Protein AF-A0A529WQF9-F1 (afdb_monomer_lite)

Structure (mmCIF, N/CA/C/O backbone):
data_AF-A0A529WQF9-F1
#
_entry.id   AF-A0A529WQF9-F1
#
loop_
_atom_site.group_PDB
_atom_site.id
_atom_site.type_symbol
_atom_site.label_atom_id
_atom_site.label_alt_id
_atom_site.label_comp_id
_atom_site.label_asym_id
_atom_site.label_entity_id
_atom_site.label_seq_id
_atom_site.pdbx_PDB_ins_code
_atom_site.Cartn_x
_atom_site.Cartn_y
_atom_site.Cartn_z
_atom_site.occupancy
_atom_site.B_iso_or_equiv
_atom_site.auth_seq_id
_atom_site.auth_comp_id
_atom_site.auth_asym_id
_atom_site.auth_atom_id
_atom_site.pdbx_PDB_model_num
ATOM 1 N N . MET A 1 1 ? 47.059 33.498 -4.429 1.00 43.91 1 MET A N 1
ATOM 2 C CA . MET A 1 1 ? 46.496 32.170 -4.760 1.00 43.91 1 MET A CA 1
ATOM 3 C C . MET A 1 1 ? 45.123 32.381 -5.384 1.00 43.91 1 MET A C 1
ATOM 5 O O . MET A 1 1 ? 44.210 32.769 -4.671 1.00 43.91 1 MET A O 1
ATOM 9 N N . SER A 1 2 ? 45.025 32.262 -6.714 1.00 49.31 2 SER A N 1
ATOM 10 C CA . SER A 1 2 ? 43.805 32.542 -7.492 1.00 49.31 2 SER A CA 1
ATOM 11 C C . SER A 1 2 ? 42.901 31.305 -7.547 1.00 49.31 2 SER A C 1
ATOM 13 O O . SER A 1 2 ? 43.396 30.186 -7.665 1.00 49.31 2 SER A O 1
ATOM 15 N N . ASN A 1 3 ? 41.589 31.503 -7.412 1.00 58.97 3 ASN A N 1
ATOM 16 C CA . ASN A 1 3 ? 40.580 30.456 -7.233 1.00 58.97 3 ASN A CA 1
ATOM 17 C C . ASN A 1 3 ? 40.180 29.812 -8.579 1.00 58.9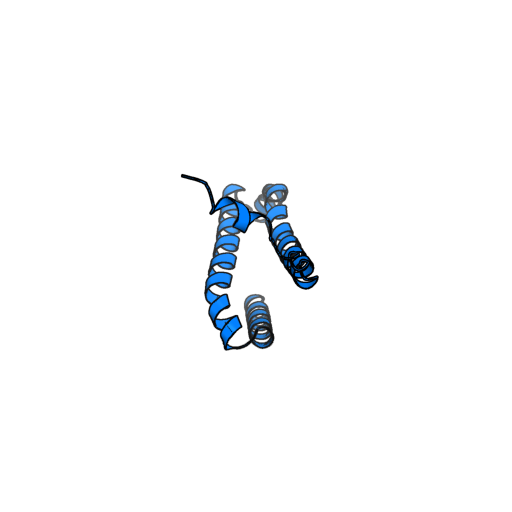7 3 ASN A C 1
ATOM 19 O O . ASN A 1 3 ? 39.063 29.976 -9.066 1.00 58.97 3 ASN A O 1
ATOM 23 N N . SER A 1 4 ? 41.104 29.065 -9.190 1.00 61.44 4 SER A N 1
ATOM 24 C CA . SER A 1 4 ? 40.908 28.373 -10.478 1.00 61.44 4 SER A CA 1
ATOM 25 C C . SER A 1 4 ? 39.842 27.263 -10.457 1.00 61.44 4 SER A C 1
ATOM 27 O O . SER A 1 4 ? 39.551 26.688 -11.498 1.00 61.44 4 SER A O 1
ATOM 29 N N . ASN A 1 5 ? 39.250 26.954 -9.297 1.00 58.88 5 ASN A N 1
ATOM 30 C CA . ASN A 1 5 ? 38.190 25.948 -9.165 1.00 58.88 5 ASN A CA 1
ATOM 31 C C . ASN A 1 5 ? 36.783 26.526 -9.405 1.00 58.88 5 ASN A C 1
ATOM 33 O O . ASN A 1 5 ? 35.823 25.767 -9.502 1.00 58.88 5 ASN A O 1
ATOM 37 N N . GLN A 1 6 ? 36.638 27.853 -9.509 1.00 57.12 6 GLN A N 1
ATOM 38 C CA . GLN A 1 6 ? 35.328 28.496 -9.656 1.00 57.12 6 GLN A CA 1
ATOM 39 C C . GLN A 1 6 ? 34.824 28.524 -11.113 1.00 57.12 6 GLN A C 1
ATOM 41 O O . GLN A 1 6 ? 33.618 28.547 -11.345 1.00 57.12 6 GLN A O 1
ATOM 46 N N . SER A 1 7 ? 35.719 28.441 -12.103 1.00 50.50 7 SER A N 1
ATOM 47 C CA . SER A 1 7 ? 35.369 28.421 -13.534 1.00 50.50 7 SER A CA 1
ATOM 48 C C . SER A 1 7 ? 34.755 27.098 -14.012 1.00 50.50 7 SER A C 1
ATOM 50 O O . SER A 1 7 ? 34.103 27.077 -15.053 1.00 50.50 7 SER A O 1
ATOM 52 N N . ALA A 1 8 ? 34.901 26.006 -13.251 1.00 53.28 8 ALA A N 1
ATOM 53 C CA . ALA A 1 8 ? 34.333 24.701 -13.599 1.00 53.28 8 ALA A CA 1
ATOM 54 C C . ALA A 1 8 ? 32.820 24.589 -13.318 1.00 53.28 8 ALA A C 1
ATOM 56 O O . ALA A 1 8 ? 32.161 23.721 -13.882 1.00 53.28 8 ALA A O 1
ATOM 57 N N . PHE A 1 9 ? 32.248 25.475 -12.494 1.00 53.19 9 PHE A N 1
ATOM 58 C CA . PHE A 1 9 ? 30.824 25.432 -12.127 1.00 53.19 9 PHE A CA 1
ATOM 59 C C . PHE A 1 9 ? 29.891 26.115 -13.142 1.00 53.19 9 PHE A C 1
ATOM 61 O O . PHE A 1 9 ? 28.679 26.004 -13.016 1.00 53.19 9 PHE A O 1
ATOM 68 N N . ILE A 1 10 ? 30.428 26.818 -14.148 1.00 56.41 10 ILE A N 1
ATOM 69 C CA . ILE A 1 10 ? 29.638 27.668 -15.065 1.00 56.41 10 ILE A CA 1
ATOM 70 C C . ILE A 1 10 ? 29.375 27.002 -16.429 1.00 56.41 10 ILE A C 1
ATOM 72 O O . ILE A 1 10 ? 28.719 27.582 -17.287 1.00 56.41 10 ILE A O 1
ATOM 76 N N . THR A 1 11 ? 29.859 25.774 -16.641 1.00 54.16 11 THR A N 1
ATOM 77 C CA . THR A 1 11 ? 29.568 24.978 -17.850 1.00 54.16 11 THR A CA 1
ATOM 78 C C . THR A 1 11 ? 28.641 23.815 -17.487 1.00 54.16 11 THR A C 1
ATOM 80 O O . THR A 1 11 ? 28.995 22.648 -17.637 1.00 54.16 11 THR A O 1
ATOM 83 N N . GLU A 1 12 ? 27.453 24.107 -16.954 1.00 57.88 12 GLU A N 1
ATOM 84 C CA . GLU A 1 12 ? 26.402 23.090 -16.860 1.00 57.88 12 GLU A CA 1
ATOM 85 C C . GLU A 1 12 ? 25.839 22.849 -18.267 1.00 57.88 12 GLU A C 1
ATOM 87 O O . GLU A 1 12 ? 25.194 23.715 -18.861 1.00 57.88 12 GLU A O 1
ATOM 92 N N . ALA A 1 13 ? 26.106 21.668 -18.827 1.00 65.00 13 ALA A N 1
ATOM 93 C CA . ALA A 1 13 ? 25.429 21.202 -20.031 1.00 65.00 13 ALA A CA 1
ATOM 94 C C . ALA A 1 13 ? 23.896 21.271 -19.829 1.00 65.00 13 ALA A C 1
ATOM 96 O O . ALA A 1 13 ? 23.427 21.016 -18.715 1.00 65.00 13 ALA A O 1
ATOM 97 N N . PRO A 1 14 ? 23.095 21.583 -20.869 1.00 68.88 14 PRO A N 1
ATOM 98 C CA . PRO A 1 14 ? 21.642 21.663 -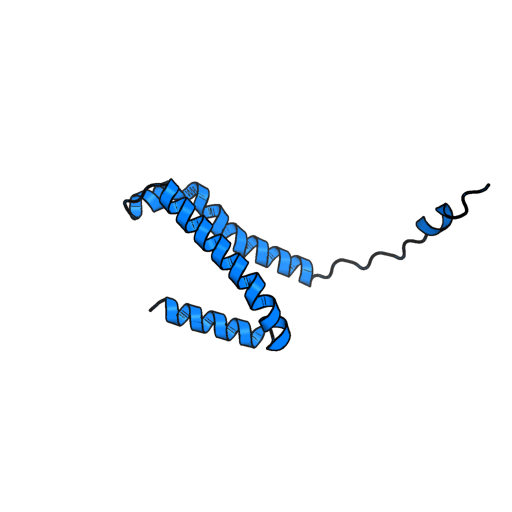20.742 1.00 68.88 14 PRO A CA 1
ATOM 99 C C . PRO A 1 14 ? 21.082 20.390 -20.102 1.00 68.88 14 PRO A C 1
ATOM 101 O O . PRO A 1 14 ? 21.241 19.293 -20.641 1.00 68.88 14 PRO A O 1
ATOM 104 N N . ARG A 1 15 ? 20.443 20.525 -18.933 1.00 73.56 15 ARG A N 1
ATOM 105 C CA . ARG A 1 15 ? 19.826 19.391 -18.233 1.00 73.56 15 ARG A CA 1
ATOM 106 C C . ARG A 1 15 ? 18.780 18.774 -19.155 1.00 73.56 15 ARG A C 1
ATOM 108 O O . ARG A 1 15 ? 17.858 19.468 -19.584 1.00 73.56 15 ARG A O 1
ATOM 115 N N . ALA A 1 16 ? 18.925 17.484 -19.458 1.00 79.94 16 ALA A N 1
ATOM 116 C CA . ALA A 1 16 ? 17.942 16.768 -20.257 1.00 79.94 16 ALA A CA 1
ATOM 117 C C . ALA A 1 16 ? 16.541 16.925 -19.624 1.00 79.94 16 ALA A C 1
ATOM 119 O O . ALA A 1 16 ? 16.417 16.842 -18.396 1.00 79.94 16 ALA A O 1
ATOM 120 N N . PRO A 1 17 ? 15.494 17.189 -20.426 1.00 84.12 17 PRO A N 1
ATOM 121 C CA . PRO A 1 17 ? 14.145 17.358 -19.907 1.00 84.12 17 PRO A CA 1
ATOM 122 C C . PRO A 1 17 ? 13.660 16.074 -19.226 1.00 84.12 17 PRO A C 1
ATOM 124 O O . PRO A 1 17 ? 14.015 14.964 -19.626 1.00 84.12 17 PRO A O 1
ATOM 127 N N . ILE A 1 18 ? 12.832 16.236 -18.191 1.00 87.25 18 ILE A N 1
ATOM 128 C CA . ILE A 1 18 ? 12.238 15.110 -17.466 1.00 87.25 18 ILE A CA 1
ATOM 129 C C . ILE A 1 18 ? 11.402 14.284 -18.459 1.00 87.25 18 ILE A C 1
ATOM 131 O O . ILE A 1 18 ? 10.533 14.846 -19.131 1.00 87.25 18 ILE A O 1
ATOM 135 N N . PRO A 1 19 ? 11.627 12.963 -18.568 1.00 90.56 19 PRO A N 1
ATOM 136 C CA . PRO A 1 19 ? 10.878 12.132 -19.499 1.00 90.56 19 PRO A CA 1
ATOM 137 C C . PRO A 1 19 ? 9.395 12.092 -19.112 1.00 90.56 19 PRO A C 1
ATOM 139 O O . PRO A 1 19 ? 9.057 11.990 -17.934 1.00 90.56 19 PRO A O 1
ATOM 142 N N . ALA A 1 20 ? 8.496 12.090 -20.102 1.00 90.50 20 ALA A N 1
ATOM 143 C CA . ALA A 1 20 ? 7.044 12.023 -19.881 1.00 90.50 20 ALA A CA 1
ATOM 144 C C . ALA A 1 20 ? 6.622 10.830 -18.998 1.00 90.50 20 ALA A C 1
ATOM 146 O O . ALA A 1 20 ? 5.695 10.933 -18.196 1.00 90.50 20 ALA A O 1
ATOM 147 N N . ALA A 1 21 ? 7.355 9.717 -19.092 1.00 88.44 21 ALA A N 1
ATOM 148 C CA . ALA A 1 21 ? 7.154 8.541 -18.253 1.00 88.44 21 ALA A CA 1
ATOM 149 C C . ALA A 1 21 ? 7.293 8.844 -16.751 1.00 88.44 21 ALA A C 1
ATOM 151 O O . ALA A 1 21 ? 6.559 8.267 -15.958 1.00 88.44 21 ALA A O 1
ATOM 152 N N . ALA A 1 22 ? 8.176 9.763 -16.346 1.00 89.81 22 ALA A N 1
ATOM 153 C CA . ALA A 1 22 ? 8.326 10.128 -14.940 1.00 89.81 22 ALA A CA 1
ATOM 154 C C . ALA A 1 22 ? 7.056 10.800 -14.401 1.00 89.81 22 ALA A C 1
ATOM 156 O O . ALA A 1 22 ? 6.570 10.408 -13.348 1.00 89.81 22 ALA A O 1
ATOM 157 N N . TYR A 1 23 ? 6.458 11.727 -15.157 1.00 92.69 23 TYR A N 1
ATOM 158 C CA . TYR A 1 23 ? 5.181 12.345 -14.781 1.00 92.69 23 TYR A CA 1
ATOM 159 C C . TYR A 1 23 ? 4.051 11.320 -14.679 1.00 92.69 23 TYR A C 1
ATOM 161 O O . TYR A 1 23 ? 3.258 11.372 -13.739 1.00 92.69 23 TYR A O 1
ATOM 169 N N . LEU A 1 24 ? 4.000 10.364 -15.612 1.00 91.56 24 LEU A N 1
ATOM 170 C CA . LEU A 1 24 ? 3.012 9.288 -15.590 1.00 91.56 24 LEU A CA 1
ATOM 171 C C . LEU A 1 24 ? 3.183 8.408 -14.347 1.00 91.56 24 LEU A C 1
ATOM 173 O O . LEU A 1 24 ? 2.212 8.168 -13.634 1.00 91.56 24 LEU A O 1
ATOM 177 N N . LEU A 1 25 ? 4.412 7.986 -14.041 1.00 88.94 25 LEU A N 1
ATOM 178 C CA . LEU A 1 25 ? 4.715 7.179 -12.857 1.00 88.94 25 LEU A CA 1
ATOM 179 C C . LEU A 1 25 ? 4.406 7.933 -11.557 1.00 88.94 25 LEU A C 1
ATOM 181 O O . LEU A 1 25 ? 3.797 7.361 -10.653 1.00 88.94 25 LEU A O 1
ATOM 185 N N . THR A 1 26 ? 4.754 9.220 -11.470 1.00 90.25 26 THR A N 1
ATOM 186 C CA . THR A 1 26 ? 4.389 10.072 -10.330 1.00 90.25 26 THR A CA 1
ATOM 187 C C . THR A 1 26 ? 2.872 10.176 -10.181 1.00 90.25 26 THR A C 1
ATOM 189 O O . THR A 1 26 ? 2.364 10.035 -9.071 1.00 90.25 26 THR A O 1
ATOM 192 N N . GLY A 1 27 ? 2.140 10.352 -11.285 1.00 92.62 27 GLY A N 1
ATOM 193 C CA . GLY A 1 27 ? 0.678 10.349 -11.294 1.00 92.62 27 GLY A CA 1
ATOM 194 C C . GLY A 1 27 ? 0.093 9.022 -10.807 1.00 92.62 27 GLY A C 1
ATOM 195 O O . GLY A 1 27 ? -0.789 9.023 -9.952 1.00 92.62 27 GLY A O 1
ATOM 196 N N . CYS A 1 28 ? 0.625 7.887 -11.267 1.00 88.56 28 CYS A N 1
ATOM 197 C CA . CYS A 1 28 ? 0.211 6.567 -10.790 1.00 88.56 28 CYS A CA 1
ATOM 198 C C . CYS A 1 28 ? 0.409 6.422 -9.275 1.00 88.56 28 CYS A C 1
ATOM 200 O O . CYS A 1 28 ? -0.512 5.998 -8.579 1.00 88.56 28 CYS A O 1
ATOM 202 N N . ILE A 1 29 ? 1.575 6.812 -8.751 1.00 88.25 29 ILE A N 1
ATOM 203 C CA . ILE A 1 29 ? 1.858 6.756 -7.309 1.00 88.25 29 ILE A CA 1
ATOM 204 C C . ILE A 1 29 ? 0.919 7.692 -6.535 1.00 88.25 29 ILE A C 1
ATOM 206 O O . ILE A 1 29 ? 0.409 7.302 -5.486 1.00 88.25 29 ILE A O 1
ATOM 210 N N . ALA A 1 30 ? 0.638 8.889 -7.057 1.00 87.81 30 ALA A N 1
ATOM 211 C CA . ALA A 1 30 ? -0.295 9.831 -6.442 1.00 87.81 30 ALA A CA 1
ATOM 212 C C . ALA A 1 30 ? -1.722 9.261 -6.363 1.00 87.81 30 ALA A C 1
ATOM 214 O O . ALA A 1 30 ? -2.348 9.332 -5.305 1.00 87.81 30 ALA A O 1
ATOM 215 N N . VAL A 1 31 ? -2.214 8.639 -7.441 1.00 88.88 31 VAL A N 1
ATOM 216 C CA . VAL A 1 31 ? -3.527 7.973 -7.466 1.00 88.88 31 VAL A CA 1
ATOM 217 C C . VAL A 1 31 ? -3.574 6.838 -6.441 1.00 88.88 31 VAL A C 1
ATOM 219 O O . VAL A 1 31 ? -4.483 6.810 -5.611 1.00 88.88 31 VAL A O 1
ATOM 222 N N . ILE A 1 32 ? -2.567 5.957 -6.430 1.00 87.25 32 ILE A N 1
ATOM 223 C CA . ILE A 1 32 ? -2.474 4.844 -5.471 1.00 87.25 32 ILE A CA 1
ATOM 224 C C . ILE A 1 32 ? -2.459 5.365 -4.025 1.00 87.25 32 ILE A C 1
ATOM 226 O O . ILE A 1 32 ? -3.186 4.855 -3.173 1.00 87.25 32 ILE A O 1
ATOM 230 N N . GLY A 1 33 ? -1.666 6.403 -3.747 1.00 83.50 33 GLY A N 1
ATOM 231 C CA . GLY A 1 33 ? -1.563 7.003 -2.418 1.00 83.50 33 GLY A CA 1
ATOM 232 C C . GLY A 1 33 ? -2.867 7.652 -1.958 1.00 83.50 33 GLY A C 1
ATOM 233 O O . GLY A 1 33 ? -3.279 7.452 -0.815 1.00 83.50 33 GLY A O 1
ATOM 234 N N . SER A 1 34 ? -3.543 8.390 -2.845 1.00 85.12 34 SER A N 1
ATOM 235 C CA . SER A 1 34 ? -4.767 9.140 -2.522 1.00 85.12 34 SER A CA 1
ATOM 236 C C . SER A 1 34 ? -5.881 8.265 -1.935 1.00 85.12 34 SER A C 1
ATOM 238 O O . SER A 1 34 ? -6.548 8.679 -0.987 1.00 85.12 34 SER A O 1
ATOM 240 N N . ASN A 1 35 ? -6.008 7.026 -2.418 1.00 82.94 35 ASN A N 1
ATOM 241 C CA . ASN A 1 35 ? -6.961 6.045 -1.905 1.00 82.94 35 ASN A CA 1
ATOM 242 C C . ASN A 1 35 ? -6.730 5.730 -0.416 1.00 82.94 35 ASN A C 1
ATOM 244 O O . ASN A 1 35 ? -7.678 5.648 0.361 1.00 82.94 35 ASN A O 1
ATOM 248 N N . SER A 1 36 ? -5.469 5.617 0.006 1.00 79.75 36 SER A N 1
ATOM 249 C CA . SER A 1 36 ? -5.122 5.365 1.409 1.00 79.75 36 SER A CA 1
ATOM 250 C C . SER A 1 36 ? -5.265 6.613 2.290 1.00 79.75 36 SER A C 1
ATOM 252 O O . SER A 1 36 ? -5.615 6.490 3.462 1.00 79.75 36 SER A O 1
ATOM 254 N N . LEU A 1 37 ? -5.041 7.817 1.748 1.00 82.75 37 LEU A N 1
ATOM 255 C CA . LEU A 1 37 ? -5.214 9.085 2.480 1.00 82.75 37 LEU A CA 1
ATOM 256 C C . LEU A 1 37 ? -6.691 9.411 2.758 1.00 82.75 37 LEU A C 1
ATOM 258 O O . LEU A 1 37 ? -7.006 9.964 3.813 1.00 82.75 37 LEU A O 1
ATOM 262 N N . VAL A 1 38 ? -7.599 9.025 1.853 1.00 87.25 38 VAL A N 1
ATOM 263 C CA . VAL A 1 38 ? -9.058 9.173 2.028 1.00 87.25 38 VAL A CA 1
ATOM 264 C C . VAL A 1 38 ? -9.575 8.447 3.271 1.00 87.25 38 VAL A C 1
ATOM 266 O O . VAL A 1 38 ? -10.575 8.875 3.847 1.00 87.25 38 VAL A O 1
ATOM 269 N N . LEU A 1 39 ? -8.884 7.398 3.730 1.00 83.75 39 LEU A N 1
ATOM 270 C CA . LEU A 1 39 ? -9.314 6.619 4.886 1.00 83.75 39 LEU A CA 1
ATOM 271 C C . LEU A 1 39 ? -9.322 7.434 6.189 1.00 83.75 39 LEU A C 1
ATOM 273 O O . LEU A 1 39 ? -10.144 7.162 7.056 1.00 83.75 39 LEU A O 1
ATOM 277 N N . GLY A 1 40 ? -8.456 8.445 6.327 1.00 85.31 40 GLY A N 1
ATOM 278 C CA . GLY A 1 40 ? -8.392 9.282 7.531 1.00 85.31 40 GLY A CA 1
ATOM 279 C C . GLY A 1 40 ? -9.725 9.986 7.832 1.00 85.31 40 GLY A C 1
ATOM 280 O O . GLY A 1 40 ? -10.310 9.741 8.888 1.00 85.31 40 GLY A O 1
ATOM 281 N N . PRO A 1 41 ? -10.254 10.804 6.902 1.00 89.94 41 PRO A N 1
ATOM 282 C CA . PRO A 1 41 ? -11.551 11.464 7.063 1.00 89.94 41 PRO A CA 1
ATOM 283 C C . PRO A 1 41 ? -12.745 10.519 7.273 1.00 89.94 41 PRO A C 1
ATOM 285 O O . PRO A 1 41 ? -13.669 10.869 8.004 1.00 89.94 41 PRO A O 1
ATOM 288 N N . ILE A 1 42 ? -12.747 9.330 6.656 1.00 92.00 42 ILE A N 1
ATOM 289 C CA . ILE A 1 42 ? -13.874 8.379 6.748 1.00 92.00 42 ILE A CA 1
ATOM 290 C C . ILE A 1 42 ? -13.720 7.345 7.873 1.00 92.00 42 ILE A C 1
ATOM 292 O O . ILE A 1 42 ? -14.639 6.556 8.104 1.00 92.00 42 ILE A O 1
ATOM 296 N N . ALA A 1 43 ? -12.594 7.341 8.594 1.00 91.62 43 ALA A N 1
ATOM 297 C CA . ALA A 1 43 ? -12.298 6.372 9.649 1.00 91.62 43 ALA A CA 1
ATOM 298 C C . ALA A 1 43 ? -13.415 6.227 10.700 1.00 91.62 43 ALA A C 1
ATOM 300 O O . ALA A 1 43 ? -13.697 5.090 11.080 1.00 91.62 43 ALA A O 1
ATOM 301 N N . PRO A 1 44 ? -14.107 7.301 11.144 1.00 93.50 44 PRO A N 1
ATOM 302 C CA . PRO A 1 44 ? -15.234 7.172 12.068 1.00 93.50 44 PRO A CA 1
ATOM 303 C C . PRO A 1 44 ? -16.413 6.379 11.496 1.00 93.50 44 PRO A C 1
ATOM 305 O O . PRO A 1 44 ? -17.001 5.563 12.202 1.00 93.50 44 PRO A O 1
ATOM 308 N N . ALA A 1 45 ? -16.738 6.570 10.214 1.00 95.00 45 ALA A N 1
ATOM 309 C CA . ALA A 1 45 ? -17.825 5.848 9.553 1.00 95.00 45 ALA A CA 1
ATOM 310 C C . ALA A 1 45 ? -17.481 4.362 9.358 1.00 95.00 45 ALA A C 1
ATOM 312 O O . ALA A 1 45 ? -18.327 3.486 9.556 1.00 95.00 45 ALA A O 1
ATOM 313 N N . VAL A 1 46 ? -16.218 4.071 9.030 1.00 94.25 46 VAL A N 1
ATOM 314 C CA . VAL A 1 46 ? -15.699 2.698 8.950 1.00 94.25 46 VAL A CA 1
ATOM 315 C C . VAL A 1 4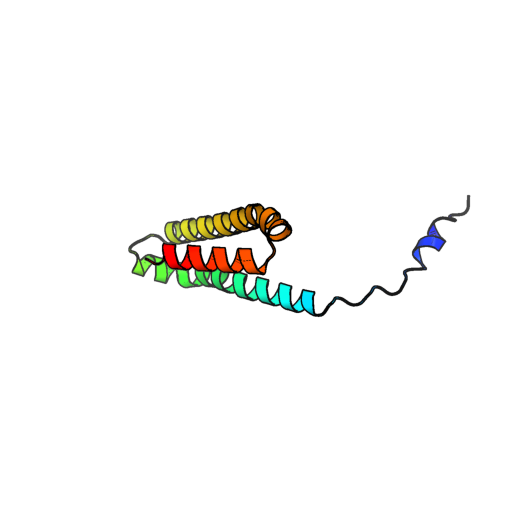6 ? -15.750 2.038 10.330 1.00 94.25 46 VAL A C 1
ATOM 317 O O . VAL A 1 46 ? -16.300 0.950 10.468 1.00 94.25 46 VAL A O 1
ATOM 320 N N . ALA A 1 47 ? -15.260 2.716 11.369 1.00 95.69 47 ALA A N 1
ATOM 321 C CA . ALA A 1 47 ? -15.279 2.219 12.743 1.00 95.69 47 ALA A CA 1
ATOM 322 C C . ALA A 1 47 ? -16.703 1.867 13.206 1.00 95.69 47 ALA A C 1
ATOM 324 O O . ALA A 1 47 ? -16.925 0.769 13.715 1.00 95.69 47 ALA A O 1
ATOM 325 N N . ALA A 1 48 ? -17.678 2.741 12.933 1.00 95.88 48 ALA A N 1
ATOM 326 C CA . ALA A 1 48 ? -19.086 2.487 13.230 1.00 95.88 48 ALA A CA 1
ATOM 327 C C . ALA A 1 48 ? -19.635 1.255 12.489 1.00 95.88 48 ALA A C 1
ATOM 329 O O . ALA A 1 48 ? -20.318 0.433 13.095 1.00 95.88 48 ALA A O 1
ATOM 330 N N . SER A 1 49 ? -19.295 1.091 11.206 1.00 96.00 49 SER A N 1
ATOM 331 C CA . SER A 1 49 ? -19.758 -0.041 10.386 1.00 96.00 49 SER A CA 1
ATOM 332 C C . SER A 1 49 ? -19.205 -1.388 10.862 1.00 96.00 49 SER A C 1
ATOM 334 O O . SER A 1 49 ? -19.882 -2.406 10.751 1.00 96.00 49 SER A O 1
ATOM 336 N N . PHE A 1 50 ? -17.989 -1.395 11.412 1.00 93.50 50 PHE A N 1
ATOM 337 C CA . PHE A 1 50 ? -17.328 -2.596 11.931 1.00 93.50 50 PHE A CA 1
ATOM 338 C C . PHE A 1 50 ? -17.512 -2.805 13.445 1.00 93.50 50 PHE A C 1
ATOM 340 O O . PHE A 1 50 ? -16.953 -3.754 13.992 1.00 93.50 50 PHE A O 1
ATOM 347 N N . GLY A 1 51 ? -18.253 -1.934 14.147 1.00 94.75 51 GLY A N 1
ATOM 348 C CA . GLY A 1 51 ? -18.357 -1.975 15.614 1.00 94.75 51 GLY A CA 1
ATOM 349 C C . GLY A 1 51 ? -17.004 -1.820 16.326 1.00 94.75 51 GLY A C 1
ATOM 350 O O . GLY A 1 51 ? -16.829 -2.293 17.448 1.00 94.75 51 GLY A O 1
ATOM 351 N N . ALA A 1 52 ? -16.033 -1.197 15.658 1.00 95.12 52 ALA A N 1
ATOM 352 C CA . ALA A 1 52 ? -14.660 -1.036 16.115 1.00 95.12 52 ALA A CA 1
ATOM 353 C C . ALA A 1 52 ? -14.396 0.405 16.576 1.00 95.12 52 ALA A C 1
ATOM 355 O O . ALA A 1 52 ? -15.200 1.313 16.369 1.00 95.12 52 ALA A O 1
ATOM 356 N N . SER A 1 53 ? -13.239 0.640 17.194 1.00 96.06 53 SER A N 1
ATOM 357 C CA . SER A 1 53 ? -12.794 1.990 17.544 1.00 96.06 53 SER A CA 1
ATOM 358 C C . SER A 1 53 ? -12.030 2.642 16.383 1.00 96.06 53 SER A C 1
ATOM 360 O O . SER A 1 53 ? -11.360 1.965 15.601 1.00 96.06 53 SER A O 1
ATOM 362 N N . VAL A 1 54 ? -12.078 3.975 16.282 1.00 94.25 54 VAL A N 1
ATOM 363 C CA . VAL A 1 54 ? -11.305 4.732 15.276 1.00 94.25 54 VAL A CA 1
ATOM 364 C C . VAL A 1 54 ? -9.799 4.433 15.350 1.00 94.25 54 VAL A C 1
ATOM 366 O O . VAL A 1 54 ? -9.205 4.193 14.298 1.00 94.25 54 VAL A O 1
ATOM 369 N N . PRO A 1 55 ? -9.166 4.360 16.542 1.00 95.00 55 PRO A N 1
ATOM 370 C CA . PRO A 1 55 ? -7.769 3.950 16.647 1.00 95.00 55 PRO A CA 1
ATOM 371 C C . PRO A 1 55 ? -7.505 2.562 16.058 1.00 95.00 55 PRO A C 1
ATOM 373 O O . PRO A 1 55 ? -6.519 2.406 15.351 1.00 95.00 55 PRO A O 1
ATOM 376 N N . ALA A 1 56 ? -8.392 1.581 16.271 1.00 94.81 56 ALA A N 1
ATOM 377 C CA . ALA A 1 56 ? -8.223 0.239 15.711 1.00 94.81 56 ALA A CA 1
ATOM 378 C C . ALA A 1 56 ? -8.255 0.246 14.173 1.00 94.81 56 ALA A C 1
ATOM 380 O O . ALA A 1 56 ? -7.407 -0.383 13.539 1.00 94.81 56 ALA A O 1
ATOM 381 N N . VAL A 1 57 ? -9.170 1.014 13.568 1.00 94.50 57 VAL A N 1
ATOM 382 C CA . VAL A 1 57 ? -9.221 1.204 12.106 1.00 94.50 57 VAL A CA 1
ATOM 383 C C . VAL A 1 57 ? -7.940 1.867 11.594 1.00 94.50 57 VAL A C 1
ATOM 385 O O . VAL A 1 57 ? -7.376 1.433 10.592 1.00 94.50 57 VAL A O 1
ATOM 388 N N . MET A 1 58 ? -7.435 2.882 12.297 1.00 94.12 58 MET A N 1
ATOM 389 C CA . MET A 1 58 ? -6.189 3.561 11.925 1.00 94.12 58 MET A CA 1
ATOM 390 C C . MET A 1 58 ? -4.952 2.672 12.092 1.00 94.12 58 MET A C 1
ATOM 392 O O . MET A 1 58 ? -4.060 2.709 11.245 1.00 94.12 58 MET A O 1
ATOM 396 N N . THR A 1 59 ? -4.902 1.818 13.115 1.00 94.19 59 THR A N 1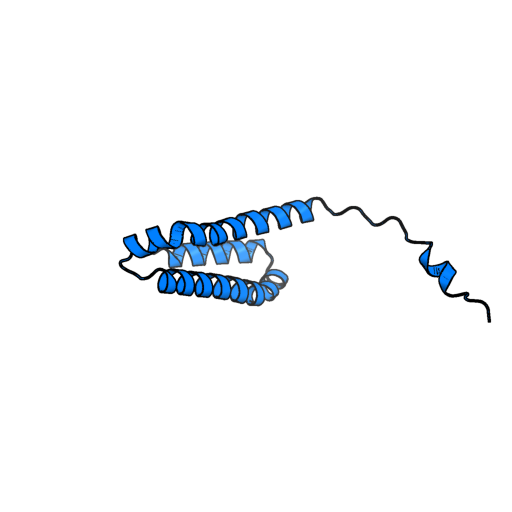
ATOM 397 C CA . THR A 1 59 ? -3.838 0.815 13.265 1.00 94.19 59 THR A CA 1
ATOM 398 C C . THR A 1 59 ? -3.884 -0.215 12.139 1.00 94.19 59 THR A C 1
ATOM 400 O O . THR A 1 59 ? -2.841 -0.526 11.563 1.00 94.19 59 THR A O 1
ATOM 403 N N . ALA A 1 60 ? -5.072 -0.704 11.770 1.00 92.88 60 ALA A N 1
ATOM 404 C CA . ALA A 1 60 ? -5.233 -1.620 10.642 1.00 92.88 60 ALA A CA 1
ATOM 405 C C . ALA A 1 60 ? -4.787 -0.973 9.317 1.00 92.88 60 ALA A C 1
ATOM 407 O O . ALA A 1 60 ? -4.063 -1.587 8.533 1.00 92.88 60 ALA A O 1
ATOM 408 N N . ALA A 1 61 ? -5.139 0.296 9.104 1.00 90.75 61 ALA A N 1
ATOM 409 C CA . ALA A 1 61 ? -4.702 1.073 7.949 1.00 90.75 61 ALA A CA 1
ATOM 410 C C . ALA A 1 61 ? -3.177 1.241 7.888 1.00 90.75 61 ALA A C 1
ATOM 412 O O . ALA A 1 61 ? -2.565 1.058 6.834 1.00 90.75 61 ALA A O 1
ATOM 413 N N . ALA A 1 62 ? -2.549 1.552 9.025 1.00 91.00 62 ALA A N 1
ATOM 414 C CA . ALA A 1 62 ? -1.100 1.667 9.124 1.00 91.00 62 ALA A CA 1
ATOM 415 C C . ALA A 1 62 ? -0.408 0.324 8.841 1.00 91.00 62 ALA A C 1
ATOM 417 O O . ALA A 1 62 ? 0.565 0.286 8.087 1.00 91.00 62 ALA A O 1
ATOM 418 N N . ALA A 1 63 ? -0.935 -0.782 9.376 1.00 93.25 63 ALA A N 1
ATOM 419 C CA . ALA A 1 63 ? -0.424 -2.125 9.105 1.00 93.25 63 ALA A CA 1
ATOM 420 C C . ALA A 1 63 ? -0.515 -2.479 7.610 1.00 93.25 63 ALA A C 1
ATOM 422 O O . ALA A 1 63 ? 0.450 -2.989 7.041 1.00 93.25 63 ALA A O 1
ATOM 423 N N . PHE A 1 64 ? -1.625 -2.136 6.951 1.00 89.12 64 PHE A N 1
ATOM 424 C CA . PHE A 1 64 ? -1.783 -2.289 5.503 1.00 89.12 64 PHE A CA 1
ATOM 425 C C . PHE A 1 64 ? -0.761 -1.456 4.706 1.00 89.12 64 PHE A C 1
ATOM 427 O O . PHE A 1 64 ? -0.130 -1.967 3.773 1.00 89.12 64 PHE A O 1
ATOM 434 N N . GLY A 1 65 ? -0.536 -0.195 5.091 1.00 89.38 65 GLY A N 1
ATOM 435 C CA . GLY A 1 65 ? 0.464 0.671 4.454 1.00 89.38 65 GLY A CA 1
ATOM 436 C C . GLY A 1 65 ? 1.898 0.153 4.617 1.00 89.38 65 GLY A C 1
ATOM 437 O O . GLY A 1 65 ? 2.672 0.126 3.651 1.00 89.38 65 GLY A O 1
ATOM 438 N N . LEU A 1 66 ? 2.245 -0.329 5.814 1.00 92.06 66 LEU A N 1
ATOM 439 C CA . LEU A 1 66 ? 3.537 -0.965 6.080 1.00 92.06 66 LEU A CA 1
ATOM 440 C C . LEU A 1 66 ? 3.703 -2.259 5.282 1.00 92.06 66 LEU A C 1
ATOM 442 O O . LEU A 1 66 ? 4.746 -2.449 4.659 1.00 92.06 66 LEU A O 1
ATOM 446 N N . GLY A 1 67 ? 2.677 -3.110 5.239 1.00 91.75 67 GLY A N 1
ATOM 447 C CA . GLY A 1 67 ? 2.679 -4.334 4.437 1.00 91.75 67 GLY A CA 1
ATOM 448 C C . GLY A 1 67 ? 2.882 -4.054 2.948 1.00 91.75 67 GLY A C 1
ATOM 449 O O . GLY A 1 67 ? 3.682 -4.726 2.296 1.00 91.75 67 GLY A O 1
ATOM 450 N N . THR A 1 68 ? 2.242 -3.008 2.422 1.00 89.31 68 THR A N 1
ATOM 451 C CA . THR A 1 68 ? 2.417 -2.561 1.030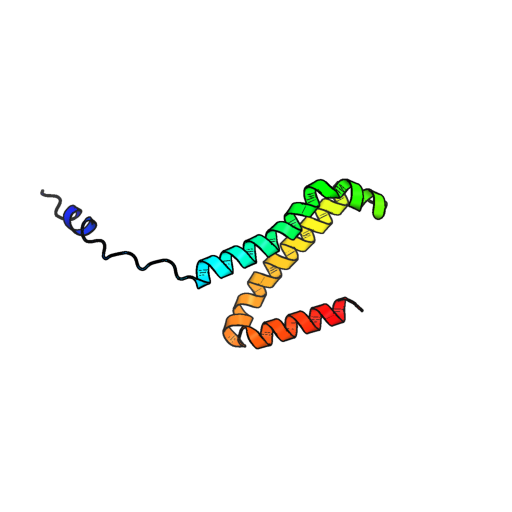 1.00 89.31 68 THR A CA 1
ATOM 452 C C . THR A 1 68 ? 3.8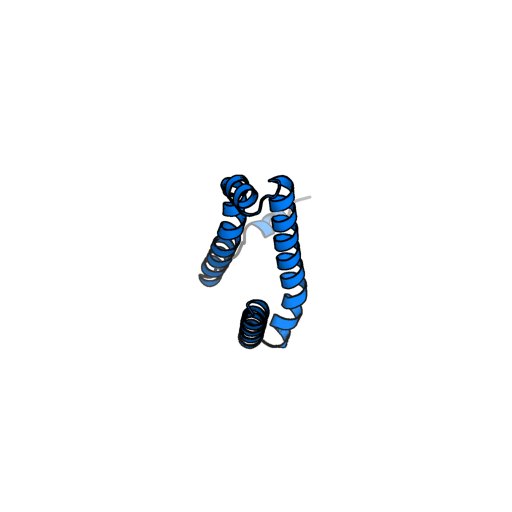48 -2.092 0.766 1.00 89.31 68 THR A C 1
ATOM 454 O O . THR A 1 68 ? 4.458 -2.486 -0.228 1.00 89.31 68 THR A O 1
ATOM 457 N N . SER A 1 69 ? 4.420 -1.303 1.678 1.00 89.88 69 SER A N 1
ATOM 458 C CA . SER A 1 69 ? 5.785 -0.773 1.543 1.00 89.88 69 SER A CA 1
ATOM 459 C C . SER A 1 69 ? 6.833 -1.885 1.638 1.00 89.88 69 SER A C 1
ATOM 461 O O . SER A 1 69 ? 7.736 -1.968 0.806 1.00 89.88 69 SER A O 1
ATOM 463 N N . ALA A 1 70 ? 6.674 -2.793 2.605 1.00 93.06 70 ALA A N 1
ATOM 464 C CA . ALA A 1 70 ? 7.522 -3.969 2.758 1.00 93.06 70 ALA A CA 1
ATOM 465 C C . ALA A 1 70 ? 7.440 -4.877 1.523 1.00 93.06 70 ALA A C 1
ATOM 467 O O . ALA A 1 70 ? 8.472 -5.320 1.013 1.00 93.06 70 ALA A O 1
ATOM 468 N N . SER A 1 71 ? 6.229 -5.086 0.996 1.00 88.69 71 SER A N 1
ATOM 469 C CA . SER A 1 71 ? 6.020 -5.841 -0.238 1.00 88.69 71 SER A CA 1
ATOM 470 C C . SER A 1 71 ? 6.731 -5.178 -1.407 1.00 88.69 71 SER A C 1
ATOM 472 O O . SER A 1 71 ? 7.453 -5.865 -2.111 1.00 88.69 71 SER A O 1
ATOM 474 N N . ALA A 1 72 ? 6.618 -3.860 -1.586 1.00 88.94 72 ALA A N 1
ATOM 475 C CA . ALA A 1 72 ? 7.294 -3.146 -2.668 1.00 88.94 72 ALA A CA 1
ATOM 476 C C . ALA A 1 72 ? 8.826 -3.290 -2.602 1.00 88.94 72 ALA A C 1
ATOM 478 O O . ALA A 1 72 ? 9.454 -3.593 -3.618 1.00 88.94 72 ALA A O 1
ATOM 479 N N . LEU A 1 73 ? 9.423 -3.145 -1.412 1.00 90.50 73 LEU A N 1
ATOM 480 C CA . LEU A 1 73 ? 10.866 -3.332 -1.209 1.00 90.50 73 LEU A CA 1
ATOM 481 C C . LEU A 1 73 ? 11.311 -4.766 -1.516 1.00 90.50 73 LEU A C 1
ATOM 483 O O . LEU A 1 73 ? 12.349 -4.977 -2.146 1.00 90.50 73 LEU A O 1
ATOM 487 N N . PHE A 1 74 ? 10.522 -5.752 -1.091 1.00 90.25 74 PHE A N 1
ATOM 488 C CA . PHE A 1 74 ? 10.799 -7.155 -1.372 1.00 90.25 74 PHE A CA 1
ATOM 489 C C . PHE A 1 74 ? 10.653 -7.466 -2.867 1.00 90.25 74 PHE A C 1
ATOM 491 O O . PHE A 1 74 ? 11.540 -8.081 -3.461 1.00 90.25 74 PHE A O 1
ATOM 498 N N . LEU A 1 75 ? 9.566 -7.002 -3.491 1.00 88.19 75 LEU A N 1
ATOM 499 C CA . LEU A 1 75 ? 9.217 -7.287 -4.881 1.00 88.19 75 LEU A CA 1
ATOM 500 C C . LEU A 1 75 ? 10.126 -6.587 -5.883 1.00 88.19 75 LEU A C 1
ATOM 502 O O . LEU A 1 75 ? 10.339 -7.150 -6.952 1.00 88.19 75 LEU A O 1
ATOM 506 N N . ALA A 1 76 ? 10.686 -5.418 -5.557 1.00 88.44 76 ALA A N 1
ATOM 507 C CA . ALA A 1 76 ? 11.554 -4.652 -6.455 1.00 88.44 76 ALA A CA 1
ATOM 508 C C . ALA A 1 76 ? 12.654 -5.526 -7.087 1.00 88.44 76 ALA A C 1
ATOM 510 O O . ALA A 1 76 ? 12.762 -5.609 -8.308 1.00 88.44 76 ALA A O 1
ATOM 511 N N . ARG A 1 77 ? 13.372 -6.310 -6.269 1.00 88.00 77 ARG A N 1
ATOM 512 C CA . ARG A 1 77 ? 14.420 -7.232 -6.753 1.00 88.00 77 ARG A CA 1
ATOM 513 C C . ARG A 1 77 ? 13.900 -8.317 -7.701 1.00 88.00 77 ARG A C 1
ATOM 515 O O . ARG A 1 77 ? 14.631 -8.763 -8.584 1.00 88.00 77 ARG A O 1
ATOM 522 N N . TYR A 1 78 ? 12.670 -8.784 -7.502 1.00 87.31 78 TYR A N 1
ATOM 523 C CA . TYR A 1 78 ? 12.055 -9.801 -8.357 1.00 87.31 78 TYR A CA 1
ATOM 524 C C . TYR A 1 78 ? 11.501 -9.199 -9.648 1.00 87.31 78 TYR A C 1
ATOM 526 O O . TYR A 1 78 ? 11.604 -9.835 -10.696 1.00 87.31 78 TYR A O 1
ATOM 534 N N . ILE A 1 79 ? 10.974 -7.973 -9.592 1.00 88.94 79 ILE A N 1
ATOM 535 C CA . ILE A 1 79 ? 10.515 -7.213 -10.762 1.00 88.94 79 ILE A CA 1
ATOM 536 C C . ILE A 1 79 ? 11.676 -7.023 -11.740 1.00 88.94 79 ILE A C 1
ATOM 538 O O . ILE A 1 79 ? 11.514 -7.320 -12.926 1.00 88.94 79 ILE A O 1
ATOM 542 N N . ASP A 1 80 ? 12.850 -6.637 -11.235 1.00 88.25 80 ASP A N 1
ATOM 543 C CA . ASP A 1 80 ? 14.049 -6.433 -12.055 1.00 88.25 80 ASP A CA 1
ATOM 544 C C . ASP A 1 80 ? 14.565 -7.737 -12.692 1.00 88.25 80 ASP A C 1
ATOM 546 O O . ASP A 1 80 ? 15.115 -7.718 -13.792 1.00 88.25 80 ASP A O 1
ATOM 550 N N . ARG A 1 81 ? 14.369 -8.893 -12.036 1.00 88.69 81 ARG A N 1
ATOM 551 C CA . ARG A 1 81 ? 14.833 -10.206 -12.532 1.00 88.69 81 ARG A CA 1
ATOM 552 C C . ARG A 1 81 ? 13.859 -10.907 -13.481 1.00 88.69 81 ARG A C 1
ATOM 554 O O . ARG A 1 81 ? 14.287 -11.517 -14.454 1.00 88.69 81 ARG A O 1
ATOM 561 N N . ILE A 1 82 ? 12.566 -10.899 -13.165 1.00 87.88 82 ILE A N 1
ATOM 562 C CA . ILE A 1 82 ? 11.534 -11.717 -13.839 1.00 87.88 82 ILE A CA 1
ATOM 563 C C . ILE A 1 82 ? 10.794 -10.899 -14.915 1.00 87.88 82 ILE A C 1
ATOM 565 O O . ILE A 1 82 ? 10.213 -11.457 -15.860 1.00 87.88 82 ILE A O 1
ATOM 569 N N . GLY A 1 83 ? 10.858 -9.570 -14.792 1.00 88.69 83 GLY A N 1
ATOM 570 C CA . GLY A 1 83 ? 10.196 -8.597 -15.646 1.00 88.69 83 GLY A CA 1
ATOM 571 C C . GLY A 1 83 ? 8.846 -8.146 -15.083 1.00 88.69 83 GLY A C 1
ATOM 572 O O . GLY A 1 83 ? 8.041 -8.950 -14.602 1.00 88.69 83 GLY A O 1
ATOM 573 N N . ALA A 1 84 ? 8.563 -6.847 -15.217 1.00 86.19 84 ALA A N 1
ATOM 574 C CA . ALA A 1 84 ? 7.385 -6.193 -14.642 1.00 86.19 84 ALA A CA 1
ATOM 575 C C . ALA A 1 84 ? 6.048 -6.843 -15.040 1.00 86.19 84 ALA A C 1
ATOM 577 O O . ALA A 1 84 ? 5.170 -7.009 -14.197 1.00 86.19 84 ALA A O 1
ATOM 578 N N . ARG A 1 85 ? 5.894 -7.275 -16.302 1.00 88.81 85 ARG A N 1
ATOM 579 C CA . ARG A 1 85 ? 4.638 -7.870 -16.796 1.00 88.81 85 ARG A CA 1
ATOM 580 C C . ARG A 1 85 ? 4.272 -9.164 -16.066 1.00 88.81 85 ARG A C 1
ATOM 582 O O . ARG A 1 85 ? 3.128 -9.318 -15.650 1.00 88.81 85 ARG A O 1
ATOM 589 N N . ARG A 1 86 ? 5.227 -10.089 -15.917 1.00 90.31 86 ARG A N 1
ATOM 590 C CA . ARG A 1 86 ? 4.984 -11.380 -15.250 1.00 90.31 86 ARG A CA 1
ATOM 591 C C . ARG A 1 86 ? 4.723 -11.184 -13.763 1.00 90.31 86 ARG A C 1
ATOM 593 O O . ARG A 1 86 ? 3.837 -11.829 -13.213 1.00 90.31 86 ARG A O 1
ATOM 600 N N . MET A 1 87 ? 5.451 -10.255 -13.141 1.00 90.81 87 MET A N 1
ATOM 601 C CA . MET A 1 87 ? 5.246 -9.934 -11.733 1.00 90.81 87 MET A CA 1
ATOM 602 C C . MET A 1 87 ? 3.857 -9.346 -11.482 1.00 90.81 87 MET A C 1
ATOM 604 O O . MET A 1 87 ? 3.178 -9.763 -10.548 1.00 90.81 87 MET A O 1
ATOM 608 N N . LEU A 1 88 ? 3.402 -8.441 -12.356 1.00 89.62 88 LEU A N 1
ATOM 609 C CA . LEU A 1 88 ? 2.062 -7.865 -12.274 1.00 89.62 88 LEU A CA 1
ATOM 610 C C . LEU A 1 88 ? 0.975 -8.935 -12.434 1.00 89.62 88 LEU A C 1
ATOM 612 O O . LEU A 1 88 ? 0.030 -8.958 -11.655 1.00 89.62 88 LEU A O 1
ATOM 616 N N . GLN A 1 89 ? 1.118 -9.850 -13.396 1.00 93.81 89 GLN A N 1
ATOM 617 C CA . GLN A 1 89 ? 0.180 -10.967 -13.561 1.00 93.81 89 GLN A CA 1
ATOM 618 C C . GLN A 1 89 ? 0.125 -11.856 -12.314 1.00 93.81 89 GLN A C 1
ATOM 620 O O . GLN A 1 89 ? -0.965 -12.191 -11.863 1.00 93.81 89 GLN A O 1
ATOM 625 N N . GLY A 1 90 ? 1.279 -12.190 -11.728 1.00 93.50 90 GLY A N 1
ATOM 626 C CA . GLY A 1 90 ? 1.346 -12.948 -10.477 1.00 93.50 90 GLY A CA 1
ATOM 627 C C . GLY A 1 90 ? 0.680 -12.220 -9.308 1.00 93.50 90 GLY A C 1
ATOM 628 O O . GLY A 1 90 ? -0.090 -12.831 -8.573 1.00 93.50 90 GLY A O 1
ATOM 629 N N . ALA A 1 91 ? 0.909 -10.910 -9.173 1.00 89.88 91 ALA A N 1
ATOM 630 C CA . ALA A 1 91 ? 0.274 -10.087 -8.145 1.00 89.88 91 ALA A CA 1
ATOM 631 C C . ALA A 1 91 ? -1.255 -10.030 -8.308 1.00 89.88 91 ALA A C 1
ATOM 633 O O . ALA A 1 91 ? -1.976 -10.161 -7.324 1.00 89.88 91 ALA A O 1
ATOM 634 N N . LEU A 1 92 ? -1.754 -9.897 -9.542 1.00 92.56 92 LEU A N 1
ATOM 635 C CA . LEU A 1 92 ? -3.191 -9.923 -9.834 1.00 92.56 92 LEU A CA 1
ATOM 636 C C . LEU A 1 92 ? -3.817 -11.297 -9.552 1.00 92.56 92 LEU A C 1
ATOM 638 O O . LEU A 1 92 ? -4.944 -11.364 -9.072 1.00 92.56 92 LEU A O 1
ATOM 642 N N . LEU A 1 93 ? -3.090 -12.386 -9.812 1.00 95.31 93 LEU A N 1
ATOM 643 C CA . LEU A 1 93 ? -3.552 -13.747 -9.526 1.00 95.31 93 LEU A CA 1
ATOM 644 C C . LEU A 1 93 ? -3.613 -14.001 -8.011 1.00 95.31 93 LEU A C 1
ATOM 646 O O . LEU A 1 93 ? -4.610 -14.513 -7.514 1.00 95.31 93 LEU A O 1
ATOM 650 N N . LEU A 1 94 ? -2.589 -13.569 -7.268 1.00 92.44 94 LEU A N 1
ATOM 651 C CA . LEU A 1 94 ? -2.575 -13.625 -5.803 1.00 92.44 94 LEU A CA 1
ATOM 652 C C . LEU A 1 94 ? -3.729 -12.799 -5.215 1.00 92.44 94 LEU A C 1
ATOM 654 O O . LEU A 1 94 ? -4.437 -13.288 -4.340 1.00 92.44 94 LEU A O 1
ATOM 658 N N . LEU A 1 95 ? -3.973 -11.595 -5.745 1.00 89.88 95 LEU A N 1
ATOM 659 C CA . LEU A 1 95 ? -5.117 -10.769 -5.355 1.00 89.88 95 LEU A CA 1
ATOM 660 C C . LEU A 1 95 ? -6.453 -11.487 -5.592 1.00 89.88 95 LEU A C 1
ATOM 662 O O . LEU A 1 95 ? -7.307 -11.475 -4.713 1.00 89.88 95 LEU A O 1
ATOM 666 N N . ALA A 1 96 ? -6.631 -12.127 -6.750 1.00 94.25 96 ALA A N 1
ATOM 667 C CA . ALA A 1 96 ? -7.848 -12.877 -7.053 1.00 94.25 96 ALA A CA 1
ATOM 668 C C . ALA A 1 96 ? -8.057 -14.063 -6.095 1.00 94.25 96 ALA A C 1
ATOM 670 O O . ALA A 1 96 ? -9.182 -14.310 -5.676 1.00 94.25 96 ALA A O 1
ATOM 671 N N . LEU A 1 97 ? -6.980 -14.764 -5.721 1.00 95.69 97 LEU A N 1
ATOM 672 C CA . LEU A 1 97 ? -7.033 -15.857 -4.745 1.00 95.69 97 LEU A CA 1
ATOM 673 C C . LEU A 1 97 ? -7.358 -15.368 -3.331 1.00 95.69 97 LEU A C 1
ATOM 675 O O . LEU A 1 97 ? -8.081 -16.048 -2.620 1.00 95.69 97 LEU A O 1
ATOM 679 N N . ALA A 1 98 ? -6.841 -14.206 -2.925 1.00 90.25 98 ALA A N 1
ATOM 680 C CA . ALA A 1 98 ? -7.096 -13.632 -1.603 1.00 90.25 98 ALA A CA 1
ATOM 681 C C . ALA A 1 98 ? -8.522 -13.079 -1.433 1.00 90.25 98 ALA A C 1
ATOM 683 O O . ALA A 1 98 ? -8.933 -12.786 -0.314 1.00 90.25 98 ALA A O 1
ATOM 684 N N . LEU A 1 99 ? -9.243 -12.877 -2.540 1.00 88.69 99 LEU A N 1
ATOM 685 C CA . LEU A 1 99 ? -10.617 -12.377 -2.542 1.00 88.69 99 LEU A CA 1
ATOM 686 C C . LEU A 1 99 ? -11.665 -13.491 -2.345 1.00 88.69 99 LEU A C 1
ATOM 688 O O . LEU A 1 99 ? -12.833 -13.179 -2.117 1.00 88.69 99 LEU A O 1
ATOM 692 N N . VAL A 1 100 ? -11.258 -14.760 -2.454 1.00 80.69 100 VAL A N 1
ATOM 693 C CA . VAL A 1 100 ? -12.080 -15.962 -2.218 1.00 80.69 100 VAL A CA 1
ATOM 694 C C . VAL A 1 100 ? -11.923 -16.430 -0.779 1.00 80.69 100 VAL A C 1
ATOM 696 O O . VAL A 1 100 ? -12.964 -16.775 -0.180 1.00 80.69 100 VAL A O 1
#

Sequence (100 aa):
MSNSNQSAFITEAPRAPIPAAAYLLTGCIAVIGSNSLVLGPIAPAVAASFGASVPAVMTAAAAFGLGTSASALFLARYIDRIGARRMLQGALLLLALALV

Radius of gyration: 22.4 Å; chains: 1; bounding box: 66×48×38 Å

Secondary structure (DSSP, 8-state):
---TTSGGGG--PPPPPPPHHHHHHHHHHHHHHHHHHTHHHHHHHHHHHTT--HHHHHHHHHHHHHHHHHHHHHHHHHHHHH-HHHHHHHHHHHHHHHT-

Foldseek 3Di:
DDDPVPVVVPPDDPDDDDDPVVVVVVVVVVVVVVVLVVCLVCLVVVCVVVVHDSVVSVVVSVVVVVVVVVCCVVCVVVCVVVPVVVSVVVVVVVVVVVVD

pLDDT: mean 85.28, std 12.5, range [43.91, 96.06]